Protein AF-A0A942FUX8-F1 (afdb_monomer_lite)

Secondary structure (DSSP, 8-state):
-HHHHHHHHHHHHHT-S-TTTHHHHHHHHHT-HHHHHHHHHHHHHHTT-----S-HHHHHHHHHHHS-----------

Structure (mmCIF, N/CA/C/O backbone):
data_AF-A0A942FUX8-F1
#
_entry.id   AF-A0A942FUX8-F1
#
loop_
_atom_site.group_PDB
_atom_site.id
_atom_site.type_symbol
_atom_site.label_atom_id
_atom_site.label_alt_id
_atom_site.label_comp_id
_atom_site.label_asym_id
_atom_site.label_entity_id
_atom_site.label_seq_id
_atom_site.pdbx_PDB_ins_code
_atom_site.Cartn_x
_atom_site.Cartn_y
_atom_site.Cartn_z
_atom_site.occupancy
_atom_site.B_iso_or_equiv
_atom_site.auth_seq_id
_atom_site.auth_comp_id
_atom_site.auth_asym_id
_atom_site.auth_atom_id
_atom_site.pdbx_PDB_model_num
ATOM 1 N N . MET A 1 1 ? 11.797 11.182 13.364 1.00 59.06 1 MET A N 1
ATOM 2 C CA . MET A 1 1 ? 11.955 10.541 12.041 1.00 59.06 1 MET A CA 1
ATOM 3 C C . MET A 1 1 ? 10.955 9.408 11.818 1.00 59.06 1 MET A C 1
ATOM 5 O O . MET A 1 1 ? 10.244 9.495 10.833 1.00 59.06 1 MET A O 1
ATOM 9 N N . GLU A 1 2 ? 10.828 8.389 12.684 1.00 60.69 2 GLU A N 1
ATOM 10 C CA . GLU A 1 2 ? 9.795 7.331 12.511 1.00 60.69 2 GLU A CA 1
ATOM 11 C C . GLU A 1 2 ? 8.3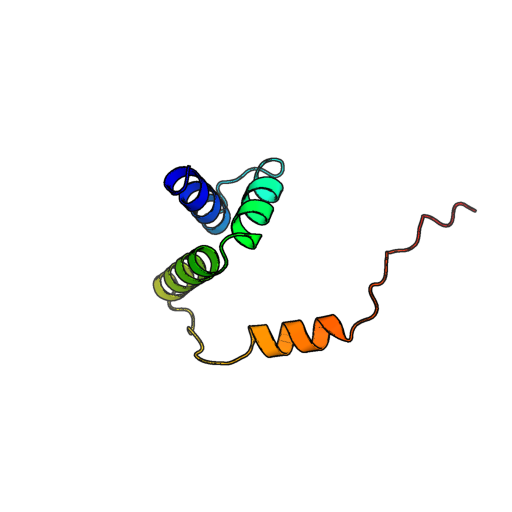57 7.875 12.508 1.00 60.69 2 GLU A C 1
ATOM 13 O O . GLU A 1 2 ? 7.574 7.553 11.624 1.00 60.69 2 GLU A O 1
ATOM 18 N N . THR A 1 3 ? 8.030 8.776 13.436 1.00 64.44 3 THR A N 1
ATOM 19 C CA . THR A 1 3 ? 6.708 9.421 13.532 1.00 64.44 3 THR A CA 1
ATOM 20 C C . THR A 1 3 ? 6.348 10.268 12.313 1.00 64.44 3 THR A C 1
ATOM 22 O O . THR A 1 3 ? 5.190 10.326 11.920 1.00 64.44 3 THR A O 1
ATOM 25 N N . GLU A 1 4 ? 7.346 10.906 11.710 1.00 69.56 4 GLU A N 1
ATOM 26 C CA . GLU A 1 4 ? 7.184 11.764 10.531 1.00 69.56 4 GLU A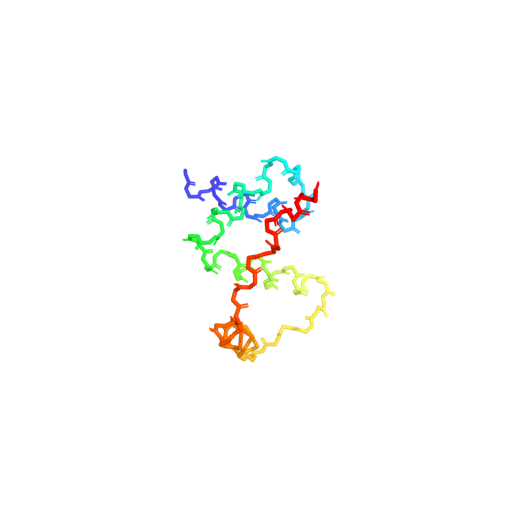 CA 1
ATOM 27 C C . GLU A 1 4 ? 6.889 10.914 9.287 1.00 69.56 4 GLU A C 1
ATOM 29 O O . GLU A 1 4 ? 5.991 11.223 8.512 1.00 69.56 4 GLU A O 1
ATOM 34 N N . ARG A 1 5 ? 7.552 9.755 9.172 1.00 73.31 5 ARG A N 1
ATOM 35 C CA . ARG A 1 5 ? 7.322 8.790 8.092 1.00 73.31 5 ARG A CA 1
ATOM 36 C C . ARG A 1 5 ? 5.934 8.147 8.157 1.00 73.31 5 ARG A C 1
ATOM 38 O O . ARG A 1 5 ? 5.276 8.022 7.128 1.00 73.31 5 ARG A O 1
ATOM 45 N N . SER A 1 6 ? 5.474 7.759 9.346 1.00 79.75 6 SER A N 1
ATOM 46 C CA . SER A 1 6 ? 4.113 7.232 9.518 1.00 79.75 6 SER A CA 1
ATOM 47 C C . SER A 1 6 ? 3.045 8.280 9.190 1.00 79.75 6 SER A C 1
ATOM 49 O O . SER A 1 6 ? 2.011 7.934 8.622 1.00 79.75 6 SER A O 1
ATOM 51 N N . ALA A 1 7 ? 3.308 9.558 9.487 1.00 84.69 7 ALA A N 1
ATOM 52 C CA . ALA A 1 7 ? 2.405 10.654 9.145 1.00 84.69 7 ALA A CA 1
ATOM 53 C C . ALA A 1 7 ? 2.282 10.854 7.623 1.00 84.69 7 ALA A C 1
ATOM 55 O O . ALA A 1 7 ? 1.169 10.994 7.125 1.00 84.69 7 ALA A O 1
ATOM 56 N N . GLU A 1 8 ? 3.387 10.786 6.873 1.00 89.00 8 GLU A N 1
ATOM 57 C CA . GLU A 1 8 ? 3.362 10.862 5.402 1.00 89.00 8 GLU A CA 1
ATOM 58 C C . GLU A 1 8 ? 2.556 9.716 4.771 1.00 89.00 8 GLU A C 1
ATOM 60 O O . GLU A 1 8 ? 1.800 9.933 3.824 1.00 89.00 8 GLU A O 1
ATOM 65 N N . ILE A 1 9 ? 2.692 8.494 5.298 1.00 89.56 9 ILE A N 1
ATOM 66 C CA . ILE A 1 9 ? 1.919 7.338 4.823 1.00 89.56 9 ILE A CA 1
ATOM 67 C C . ILE A 1 9 ? 0.429 7.533 5.130 1.00 89.56 9 ILE A C 1
ATOM 69 O O . ILE A 1 9 ? -0.392 7.272 4.257 1.00 89.56 9 ILE A O 1
ATOM 73 N N . SER A 1 10 ? 0.069 8.028 6.319 1.00 89.19 10 SER A N 1
ATOM 74 C CA . SER A 1 10 ? -1.330 8.341 6.655 1.00 89.19 10 SER A CA 1
ATOM 75 C C . SER A 1 10 ? -1.918 9.378 5.697 1.00 89.19 10 SER A C 1
ATOM 77 O O . SER A 1 10 ? -2.932 9.108 5.062 1.00 89.19 10 SER A O 1
ATOM 79 N N . ALA A 1 11 ? -1.229 10.508 5.501 1.00 91.81 11 ALA A N 1
ATOM 80 C CA . ALA A 1 11 ? -1.674 11.572 4.599 1.00 91.81 11 ALA A CA 1
ATOM 81 C C . ALA A 1 11 ? -1.849 11.081 3.149 1.00 91.81 11 ALA A C 1
ATOM 83 O O . ALA A 1 11 ? -2.733 11.547 2.429 1.00 91.81 11 ALA A O 1
ATOM 84 N N . LEU A 1 12 ? -1.034 10.109 2.715 1.00 92.19 12 LEU A N 1
ATOM 85 C CA . LEU A 1 12 ? -1.200 9.447 1.421 1.00 92.19 12 LEU A CA 1
ATOM 86 C C . LEU A 1 12 ? -2.509 8.639 1.343 1.00 92.19 12 LEU A C 1
ATOM 88 O O . LEU A 1 12 ? -3.179 8.696 0.314 1.00 92.19 12 LEU A O 1
ATOM 92 N N . PHE A 1 13 ? -2.880 7.899 2.396 1.00 90.06 13 PHE A N 1
ATOM 93 C CA . PHE A 1 13 ? -4.150 7.155 2.455 1.00 90.06 13 PHE A CA 1
ATOM 94 C C . PHE A 1 13 ? -5.373 8.073 2.512 1.00 90.06 13 PHE A C 1
ATOM 96 O O . PHE A 1 13 ? -6.402 7.744 1.921 1.00 90.06 13 PHE A O 1
ATOM 103 N N . ASP A 1 14 ? -5.246 9.211 3.190 1.00 90.25 14 ASP A N 1
ATOM 104 C CA . ASP A 1 14 ? -6.324 10.188 3.356 1.00 90.25 14 ASP A CA 1
ATOM 105 C C . ASP A 1 14 ? -6.492 11.102 2.122 1.00 90.25 14 ASP A C 1
ATOM 107 O O . ASP A 1 14 ? -7.483 11.822 2.002 1.00 90.25 14 ASP A O 1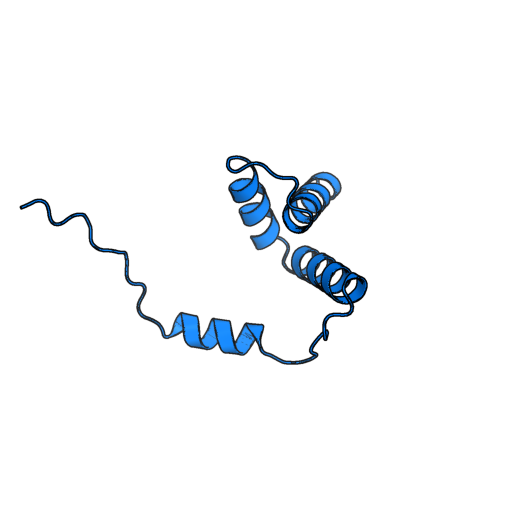
ATOM 111 N N . GLY A 1 15 ? -5.561 11.042 1.159 1.00 91.56 15 GLY A N 1
ATOM 112 C CA . GLY A 1 15 ? -5.596 11.853 -0.063 1.00 91.56 15 GLY A CA 1
ATOM 113 C C . GLY A 1 15 ? -5.214 13.319 0.163 1.00 91.56 15 GLY A C 1
ATOM 114 O O . GLY A 1 15 ? -5.559 14.176 -0.648 1.00 91.56 15 GLY A O 1
ATOM 115 N N . GLU A 1 16 ? -4.507 13.611 1.254 1.00 95.19 16 GLU A N 1
ATOM 116 C CA . GLU A 1 16 ? -4.145 14.971 1.672 1.00 95.19 16 GLU A CA 1
ATOM 117 C C . GLU A 1 16 ? -2.845 15.477 1.025 1.00 95.19 16 GLU A C 1
ATOM 119 O O . GLU A 1 16 ? -2.529 16.664 1.103 1.00 95.19 16 GLU A O 1
ATOM 124 N N . LEU A 1 17 ? -2.085 14.593 0.370 1.00 93.88 17 LEU A N 1
ATOM 125 C CA . LEU A 1 17 ? -0.834 14.947 -0.300 1.00 93.88 17 LEU A CA 1
ATOM 126 C C . LEU A 1 17 ? -1.072 15.518 -1.699 1.00 93.88 17 LEU A C 1
ATOM 128 O O . LEU A 1 17 ? -1.785 14.933 -2.517 1.00 93.88 17 LEU A O 1
ATOM 132 N N . GLY A 1 18 ? -0.383 16.614 -2.023 1.00 93.19 18 GLY A N 1
ATOM 133 C CA . GLY A 1 18 ? -0.350 17.141 -3.381 1.00 93.19 18 GLY A CA 1
ATOM 134 C C . GLY A 1 18 ? 0.468 16.266 -4.340 1.00 93.19 18 GLY A C 1
ATOM 135 O O . GLY A 1 18 ? 1.300 15.449 -3.937 1.00 93.19 18 GLY A O 1
ATOM 136 N N . GLU A 1 19 ? 0.314 16.500 -5.648 1.00 91.88 19 GLU A N 1
ATOM 137 C CA . GLU A 1 19 ? 0.981 15.728 -6.717 1.00 91.88 19 GLU A CA 1
ATOM 138 C C . GLU A 1 19 ? 2.512 15.658 -6.584 1.00 91.88 19 GLU A C 1
ATOM 140 O O . GLU A 1 19 ? 3.143 14.686 -6.996 1.00 91.88 19 GLU A O 1
ATOM 145 N N . ARG A 1 20 ? 3.128 16.691 -6.002 1.00 92.94 20 ARG A N 1
ATOM 146 C CA . ARG A 1 20 ? 4.584 16.763 -5.799 1.00 92.94 20 ARG A CA 1
ATOM 147 C C . ARG A 1 20 ? 5.054 15.996 -4.562 1.00 92.94 20 ARG A C 1
ATOM 149 O O . ARG A 1 20 ? 6.213 15.593 -4.508 1.00 92.94 20 ARG A O 1
ATOM 156 N N . GLU A 1 21 ? 4.173 15.801 -3.587 1.00 90.69 21 GLU A N 1
ATOM 157 C CA . GLU A 1 21 ? 4.475 15.201 -2.282 1.00 90.69 21 GLU A CA 1
ATOM 158 C C . GLU A 1 21 ? 4.211 13.693 -2.296 1.00 90.69 21 GLU A C 1
ATOM 160 O O . GLU A 1 21 ? 5.013 12.915 -1.771 1.00 90.69 21 GLU A O 1
ATOM 165 N N . ALA A 1 22 ? 3.156 13.261 -2.997 1.00 91.38 22 ALA A N 1
ATOM 166 C CA . ALA A 1 22 ? 2.766 11.857 -3.108 1.00 91.38 22 ALA A CA 1
ATOM 167 C C . ALA A 1 22 ? 3.910 10.911 -3.551 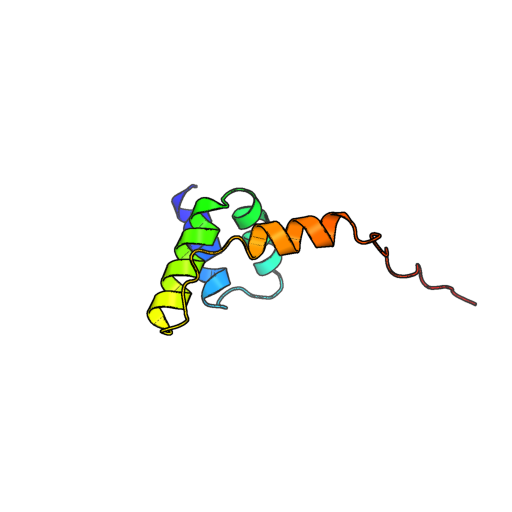1.00 91.38 22 ALA A C 1
ATOM 169 O O . ALA A 1 22 ? 4.066 9.848 -2.943 1.00 91.38 22 ALA A O 1
ATOM 170 N N . PRO A 1 23 ? 4.788 11.259 -4.522 1.00 92.44 23 PRO A N 1
ATOM 171 C CA . PRO A 1 23 ? 5.918 10.403 -4.884 1.00 92.44 23 PRO A CA 1
ATOM 172 C C . PRO A 1 23 ? 6.920 10.187 -3.741 1.00 92.44 23 PRO A C 1
ATOM 174 O O . PRO A 1 23 ? 7.576 9.147 -3.689 1.00 92.44 23 PRO A O 1
ATOM 177 N N . GLY A 1 24 ? 7.076 11.169 -2.847 1.00 90.31 24 GLY A N 1
ATOM 178 C CA . GLY A 1 24 ? 7.923 11.068 -1.657 1.00 90.31 24 GLY A CA 1
ATOM 179 C C . GLY A 1 24 ? 7.357 10.073 -0.652 1.00 90.31 24 GLY A C 1
ATOM 180 O O . GLY A 1 24 ? 8.039 9.105 -0.310 1.00 90.31 24 GLY A O 1
ATOM 181 N N . ALA A 1 25 ? 6.087 10.249 -0.287 1.00 90.00 25 ALA A N 1
ATOM 182 C CA . ALA A 1 25 ? 5.383 9.355 0.629 1.00 90.00 25 ALA A CA 1
ATOM 183 C C . ALA A 1 25 ? 5.297 7.914 0.094 1.00 90.00 25 ALA A C 1
ATOM 185 O O . ALA A 1 25 ? 5.506 6.960 0.840 1.00 90.00 25 ALA A O 1
ATOM 186 N N . LEU A 1 26 ? 5.099 7.725 -1.217 1.00 89.81 26 LEU A N 1
ATOM 187 C CA . LEU A 1 26 ? 5.143 6.400 -1.852 1.00 89.81 26 LEU A CA 1
ATOM 188 C C . LEU A 1 26 ? 6.512 5.725 -1.704 1.00 89.81 26 LEU A C 1
ATOM 190 O O . LEU A 1 26 ? 6.592 4.528 -1.428 1.00 89.81 26 LEU A O 1
ATOM 194 N N . ARG A 1 27 ? 7.612 6.473 -1.869 1.00 89.69 27 ARG A N 1
ATOM 195 C CA . ARG A 1 27 ? 8.959 5.929 -1.628 1.00 89.69 27 ARG A CA 1
ATOM 196 C C . ARG A 1 27 ? 9.142 5.550 -0.165 1.00 89.69 27 ARG A C 1
ATOM 198 O O . ARG A 1 27 ? 9.689 4.485 0.101 1.00 89.69 27 ARG A O 1
ATOM 205 N N . ALA A 1 28 ? 8.667 6.381 0.758 1.00 84.25 28 ALA A N 1
ATOM 206 C CA . ALA A 1 28 ? 8.701 6.084 2.182 1.00 84.25 28 ALA A CA 1
ATOM 207 C C . ALA A 1 28 ? 7.916 4.805 2.524 1.00 84.25 28 ALA A C 1
ATOM 209 O O . ALA A 1 28 ? 8.461 3.924 3.187 1.00 84.25 28 ALA A O 1
ATOM 210 N N . ALA A 1 29 ? 6.705 4.648 1.981 1.00 88.00 29 ALA A N 1
ATOM 211 C CA . ALA A 1 29 ? 5.864 3.465 2.160 1.00 88.00 29 ALA A CA 1
ATOM 212 C C . ALA A 1 29 ? 6.535 2.171 1.672 1.00 88.00 29 ALA A C 1
ATOM 214 O O . ALA A 1 29 ? 6.419 1.130 2.314 1.00 88.00 29 ALA A O 1
ATOM 215 N N . ARG A 1 30 ? 7.307 2.221 0.575 1.00 87.62 30 ARG A N 1
ATOM 216 C CA . ARG A 1 30 ? 8.066 1.050 0.087 1.00 87.62 30 ARG A CA 1
ATOM 217 C C . ARG A 1 30 ? 9.102 0.537 1.088 1.00 87.62 30 ARG A C 1
ATOM 219 O O . ARG A 1 30 ? 9.459 -0.636 1.030 1.00 87.62 30 ARG A O 1
ATOM 226 N N . HIS A 1 31 ? 9.606 1.401 1.966 1.00 87.44 31 HIS A N 1
ATOM 227 C CA . HIS A 1 31 ? 10.556 1.028 3.012 1.00 87.44 31 HIS A CA 1
ATOM 228 C C . HIS A 1 31 ? 9.874 0.590 4.313 1.00 87.44 31 HIS A C 1
ATOM 230 O O . HIS A 1 31 ? 10.568 0.112 5.207 1.00 87.44 31 HIS A O 1
ATOM 236 N N . ASP A 1 32 ? 8.546 0.713 4.406 1.00 87.75 32 ASP A N 1
ATOM 237 C CA . ASP A 1 32 ? 7.756 0.308 5.569 1.00 87.75 32 ASP A CA 1
ATOM 238 C C . ASP A 1 32 ? 6.458 -0.435 5.166 1.00 87.75 32 ASP A C 1
ATOM 240 O O . ASP A 1 32 ? 5.346 0.107 5.227 1.00 87.75 32 ASP A O 1
ATOM 244 N N . PRO A 1 33 ? 6.573 -1.709 4.737 1.00 86.19 33 PRO A N 1
ATOM 245 C CA . PRO A 1 33 ? 5.416 -2.510 4.342 1.00 86.19 33 PRO A CA 1
ATOM 246 C C . PRO A 1 33 ? 4.430 -2.779 5.486 1.00 86.19 33 PRO A C 1
ATOM 248 O O . PRO A 1 33 ? 3.250 -3.030 5.228 1.00 86.19 33 PRO A O 1
ATOM 251 N N . SER A 1 34 ? 4.888 -2.764 6.745 1.00 87.06 34 SER A N 1
ATOM 252 C CA . SER A 1 34 ? 4.023 -3.024 7.897 1.00 87.06 34 SER A CA 1
ATOM 253 C C . SER A 1 34 ? 3.121 -1.824 8.178 1.00 87.06 34 SER A C 1
ATOM 255 O O . SER A 1 34 ? 1.916 -2.025 8.346 1.00 87.06 34 SER A O 1
ATOM 257 N N . ALA A 1 35 ? 3.652 -0.596 8.129 1.00 88.19 35 ALA A N 1
ATOM 258 C CA . ALA A 1 35 ? 2.849 0.620 8.224 1.00 88.19 35 ALA A CA 1
ATOM 259 C C . ALA A 1 35 ? 1.837 0.706 7.074 1.00 88.19 35 ALA A C 1
ATOM 261 O O . ALA A 1 35 ? 0.644 0.891 7.319 1.00 88.19 35 ALA A O 1
ATOM 262 N N . TRP A 1 36 ? 2.273 0.474 5.830 1.00 89.38 36 TRP A N 1
ATOM 263 C CA . TRP A 1 36 ? 1.380 0.442 4.665 1.00 89.38 36 TRP A CA 1
ATOM 264 C C . TRP A 1 36 ? 0.207 -0.534 4.854 1.00 89.38 36 TRP A C 1
ATOM 266 O O . TRP A 1 36 ? -0.954 -0.189 4.611 1.00 89.38 36 TRP A O 1
ATOM 276 N N . ARG A 1 37 ? 0.492 -1.752 5.336 1.00 89.25 37 ARG A N 1
ATOM 277 C CA . ARG A 1 37 ? -0.533 -2.769 5.598 1.00 89.25 37 ARG A CA 1
ATOM 278 C C . ARG A 1 37 ? -1.474 -2.363 6.733 1.00 89.25 37 ARG A C 1
ATOM 280 O O . ARG A 1 37 ? -2.676 -2.592 6.615 1.00 89.25 37 ARG A O 1
ATOM 287 N N . ALA A 1 38 ? -0.954 -1.771 7.807 1.00 89.62 38 ALA A N 1
ATOM 288 C CA . ALA A 1 38 ? -1.758 -1.329 8.943 1.00 89.62 38 ALA A CA 1
ATOM 289 C C . ALA A 1 38 ? -2.755 -0.232 8.540 1.00 89.62 38 ALA A C 1
ATOM 291 O O . ALA A 1 38 ? -3.951 -0.383 8.786 1.00 89.62 38 ALA A O 1
ATOM 292 N N . TYR A 1 39 ? -2.293 0.819 7.857 1.00 90.88 39 TYR A N 1
ATOM 293 C CA . TYR A 1 39 ? -3.164 1.908 7.404 1.00 90.88 39 TYR A CA 1
ATOM 294 C C . TYR A 1 39 ? -4.189 1.440 6.360 1.00 90.88 39 TYR A C 1
ATOM 296 O O . TYR A 1 39 ? -5.362 1.804 6.456 1.00 90.88 39 TYR A O 1
ATOM 304 N N . SER A 1 40 ? -3.804 0.535 5.449 1.00 89.81 40 SER A N 1
ATOM 305 C CA . SER A 1 40 ? -4.748 -0.113 4.521 1.00 89.81 40 SER A CA 1
ATOM 306 C C . SER A 1 40 ? -5.863 -0.862 5.264 1.00 89.81 40 SER A C 1
ATOM 308 O O . SER A 1 40 ? -7.038 -0.721 4.929 1.00 89.81 40 SER A O 1
ATOM 310 N N . LEU A 1 41 ? -5.499 -1.653 6.283 1.00 90.62 41 LEU A N 1
ATOM 311 C CA . LEU A 1 41 ? -6.435 -2.456 7.074 1.00 90.62 41 LEU A CA 1
ATOM 312 C C . LEU A 1 41 ? -7.399 -1.578 7.877 1.00 90.62 41 LEU A C 1
ATOM 314 O O . LEU A 1 41 ? -8.596 -1.864 7.921 1.00 90.62 41 LEU A O 1
ATOM 318 N N . ILE A 1 42 ? -6.886 -0.512 8.496 1.00 91.44 42 ILE A N 1
ATOM 319 C CA . ILE A 1 42 ? -7.700 0.468 9.220 1.00 91.44 42 ILE A CA 1
ATOM 320 C C . ILE A 1 42 ? -8.707 1.102 8.258 1.00 91.44 42 ILE A C 1
ATOM 322 O O . ILE A 1 42 ? -9.904 1.069 8.533 1.00 91.44 42 ILE A O 1
ATOM 326 N N . GLY A 1 43 ? -8.248 1.601 7.106 1.00 90.25 43 GLY A N 1
ATOM 327 C CA . GLY A 1 43 ? -9.116 2.236 6.114 1.00 90.25 43 GLY A CA 1
ATOM 328 C C . GLY A 1 43 ? -10.213 1.303 5.599 1.00 90.25 43 GLY A C 1
ATOM 329 O O . GLY A 1 43 ? -11.384 1.683 5.578 1.00 90.25 43 GLY A O 1
ATOM 330 N N . ALA A 1 44 ? -9.855 0.064 5.253 1.00 90.44 44 ALA A N 1
ATOM 331 C CA . ALA A 1 44 ? -10.820 -0.947 4.830 1.00 90.44 44 ALA A CA 1
ATOM 332 C C . ALA A 1 44 ? -11.849 -1.250 5.933 1.00 90.44 44 ALA A C 1
ATOM 334 O O . ALA A 1 44 ? -13.051 -1.288 5.672 1.00 90.44 44 ALA A O 1
ATOM 335 N N . SER A 1 45 ? -11.399 -1.373 7.185 1.00 92.62 45 SER A N 1
ATOM 336 C CA . SER A 1 45 ? -12.284 -1.626 8.330 1.00 92.62 45 SER A CA 1
ATOM 337 C C . SER A 1 45 ? -13.254 -0.468 8.579 1.00 92.62 45 SER A C 1
ATOM 339 O O . SER A 1 45 ? -14.439 -0.704 8.802 1.00 92.62 45 SER A O 1
ATOM 341 N N . LEU A 1 46 ? -12.781 0.782 8.497 1.00 92.12 46 LEU A N 1
ATOM 342 C CA . LEU A 1 46 ? -13.609 1.982 8.672 1.00 92.12 46 LEU A CA 1
ATOM 343 C C . LEU A 1 46 ? -14.687 2.116 7.589 1.00 92.12 46 LEU A C 1
ATOM 345 O O . LEU A 1 46 ? -15.782 2.596 7.876 1.00 92.12 46 LEU A O 1
ATOM 349 N N . ARG A 1 47 ? -14.401 1.675 6.358 1.00 91.75 47 ARG A N 1
ATOM 350 C CA . ARG A 1 47 ? -15.359 1.686 5.240 1.00 91.75 47 ARG A CA 1
ATOM 351 C C . ARG A 1 47 ? -16.255 0.444 5.180 1.00 91.75 47 ARG A C 1
ATOM 353 O O . ARG A 1 47 ? -17.129 0.375 4.321 1.00 91.75 47 ARG A O 1
ATOM 360 N N . GLY A 1 48 ? -16.064 -0.524 6.079 1.00 93.62 48 GLY A N 1
ATOM 361 C CA . GLY A 1 48 ? -16.788 -1.798 6.054 1.00 93.62 48 GLY A CA 1
ATOM 362 C C . GLY A 1 48 ? -16.428 -2.675 4.849 1.00 93.62 48 GLY A C 1
ATOM 363 O O . GLY A 1 48 ? -17.229 -3.510 4.430 1.00 93.62 48 GLY A O 1
ATOM 364 N N . GLU A 1 49 ? -15.244 -2.474 4.269 1.00 91.06 49 GLU A N 1
ATOM 365 C CA . GLU A 1 49 ? -14.745 -3.280 3.160 1.00 91.06 49 GLU A CA 1
ATOM 366 C C . GLU A 1 49 ? -14.356 -4.683 3.652 1.00 91.06 49 GLU A C 1
ATOM 368 O O . GLU A 1 49 ? -13.836 -4.841 4.763 1.00 91.06 49 GLU A O 1
ATOM 373 N N . PRO A 1 50 ? -14.556 -5.729 2.832 1.00 85.94 50 PRO A N 1
ATOM 374 C CA . PRO A 1 50 ? -14.088 -7.064 3.164 1.00 85.94 50 PRO A CA 1
ATOM 375 C C . PRO A 1 50 ? -12.562 -7.083 3.285 1.00 85.94 50 PRO A C 1
ATOM 377 O O . PRO A 1 50 ? -11.832 -6.980 2.300 1.00 85.94 50 PRO A O 1
ATOM 380 N N . VAL A 1 51 ? -12.066 -7.272 4.502 1.00 81.44 51 VAL A N 1
ATOM 381 C CA . VAL A 1 51 ? -10.646 -7.502 4.767 1.00 81.44 51 VAL A CA 1
ATOM 382 C C . VAL A 1 51 ? -10.341 -8.979 4.561 1.00 81.44 51 VAL A C 1
ATOM 384 O O . VAL A 1 51 ? -10.529 -9.817 5.440 1.00 81.44 51 VAL A O 1
ATOM 387 N N . GLY A 1 52 ? -9.941 -9.308 3.333 1.00 71.88 52 GLY A N 1
ATOM 388 C CA . GLY A 1 52 ? -9.592 -10.670 2.950 1.00 71.88 52 GLY A CA 1
ATOM 389 C C . GLY A 1 52 ? -8.354 -11.179 3.693 1.00 71.88 52 GLY A C 1
ATOM 390 O O . GLY A 1 52 ? -7.357 -10.475 3.828 1.00 71.88 52 GLY A O 1
ATOM 391 N N . THR A 1 53 ? -8.391 -12.441 4.119 1.00 65.69 53 THR A N 1
ATOM 392 C CA . THR A 1 53 ? -7.241 -13.186 4.671 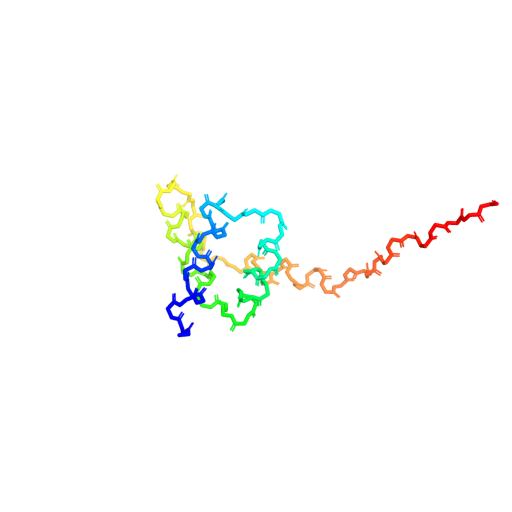1.00 65.69 53 THR A CA 1
ATOM 393 C C . THR A 1 53 ? -6.428 -13.907 3.589 1.00 65.69 53 THR A C 1
ATOM 395 O O . THR A 1 53 ? -5.622 -14.784 3.892 1.00 65.69 53 THR A O 1
ATOM 398 N N . GLY A 1 54 ? -6.676 -13.576 2.320 1.00 75.69 54 GLY A N 1
ATOM 399 C CA . GLY A 1 54 ? -6.097 -14.257 1.169 1.00 75.69 54 GLY A CA 1
ATOM 400 C C . GLY A 1 54 ? -4.709 -13.757 0.777 1.00 75.69 54 GLY A C 1
ATOM 401 O O . GLY A 1 54 ? -4.233 -12.716 1.218 1.00 75.69 54 GLY A O 1
ATOM 402 N N . ASP A 1 55 ? -4.108 -14.492 -0.146 1.00 87.38 55 ASP A N 1
ATOM 403 C CA . ASP A 1 55 ? -2.804 -14.264 -0.770 1.00 87.38 55 ASP A CA 1
ATOM 404 C C . ASP A 1 55 ? -2.901 -13.392 -2.039 1.00 87.38 55 ASP A C 1
ATOM 406 O O . ASP A 1 55 ? -2.078 -13.501 -2.947 1.00 87.38 55 ASP A O 1
ATOM 410 N N . LEU A 1 56 ? -3.933 -12.538 -2.142 1.00 87.25 56 LEU A N 1
ATOM 411 C CA . LEU A 1 56 ? -4.224 -11.779 -3.365 1.00 87.25 56 LEU A CA 1
ATOM 412 C C . LEU A 1 56 ? -3.016 -10.953 -3.816 1.00 87.25 56 LEU A C 1
ATOM 414 O O . LEU A 1 56 ? -2.644 -11.020 -4.984 1.00 87.25 56 LEU A O 1
ATOM 418 N N . THR A 1 57 ? -2.403 -10.205 -2.895 1.00 87.69 57 THR A N 1
ATOM 419 C CA . THR A 1 57 ? -1.210 -9.403 -3.185 1.00 87.69 57 THR A CA 1
ATOM 420 C C . THR A 1 57 ? -0.083 -10.280 -3.719 1.00 87.69 57 THR A C 1
ATOM 422 O O . THR A 1 57 ? 0.479 -9.959 -4.759 1.00 87.69 57 THR A O 1
ATOM 425 N N . ASP A 1 58 ? 0.198 -11.417 -3.081 1.00 90.75 58 ASP A N 1
ATOM 426 C CA . ASP A 1 58 ? 1.278 -12.317 -3.497 1.00 90.75 58 ASP A CA 1
ATOM 427 C C . ASP A 1 58 ? 1.017 -12.895 -4.891 1.00 90.75 58 ASP A C 1
ATOM 429 O O . ASP A 1 58 ? 1.899 -12.888 -5.748 1.00 90.75 58 ASP A O 1
ATOM 433 N N . ARG A 1 59 ? -0.221 -13.320 -5.165 1.00 94.19 59 ARG A N 1
ATOM 434 C CA . ARG A 1 59 ? -0.628 -13.836 -6.479 1.00 94.19 59 ARG A CA 1
ATOM 435 C C . ARG A 1 59 ? -0.547 -12.779 -7.574 1.00 94.19 59 ARG A C 1
ATOM 437 O O . ARG A 1 59 ? -0.106 -13.092 -8.679 1.00 94.19 59 ARG A O 1
ATOM 444 N N . VAL A 1 60 ? -0.978 -11.551 -7.289 1.00 93.12 60 VAL A N 1
ATOM 445 C CA . VAL A 1 60 ? -0.879 -10.426 -8.229 1.00 93.12 60 VAL A CA 1
ATOM 446 C C . VAL A 1 60 ? 0.586 -10.117 -8.511 1.00 93.12 60 VAL A C 1
ATOM 448 O O . VAL A 1 60 ? 0.981 -10.072 -9.671 1.00 93.12 60 VAL A O 1
ATOM 451 N N . MET A 1 61 ? 1.413 -9.982 -7.473 1.00 91.62 61 MET A N 1
ATOM 452 C CA . MET A 1 61 ? 2.834 -9.671 -7.628 1.00 91.62 61 MET A CA 1
ATOM 453 C C . MET A 1 61 ? 3.601 -10.785 -8.350 1.00 91.62 61 MET A C 1
ATOM 455 O O . MET A 1 61 ? 4.471 -10.482 -9.164 1.00 91.62 61 MET A O 1
ATOM 459 N N . ALA A 1 62 ? 3.257 -12.056 -8.116 1.00 95.19 62 ALA A N 1
ATOM 460 C CA . ALA A 1 62 ? 3.840 -13.186 -8.838 1.00 95.19 62 ALA A CA 1
ATOM 461 C C . ALA A 1 62 ? 3.538 -13.122 -10.342 1.00 95.19 62 ALA A C 1
ATOM 463 O O . ALA A 1 62 ? 4.439 -13.310 -11.152 1.00 95.19 62 ALA A O 1
ATOM 464 N N . ARG A 1 63 ? 2.296 -12.797 -10.726 1.00 94.69 63 ARG A N 1
ATOM 465 C CA . ARG A 1 63 ? 1.923 -12.643 -12.141 1.00 94.69 63 ARG A CA 1
ATOM 466 C C . ARG A 1 63 ? 2.547 -11.409 -12.780 1.00 94.69 63 ARG A C 1
ATOM 468 O O . ARG A 1 63 ? 3.058 -11.515 -13.884 1.00 94.69 63 ARG A O 1
ATOM 475 N N . LEU A 1 64 ? 2.600 -10.284 -12.067 1.00 91.75 64 LEU A N 1
ATOM 476 C CA . LEU A 1 64 ? 3.286 -9.078 -12.543 1.00 91.75 64 LEU A CA 1
ATOM 477 C C . LEU A 1 64 ? 4.780 -9.319 -12.801 1.00 91.75 64 LEU A C 1
ATOM 479 O O . LEU A 1 64 ? 5.344 -8.725 -13.712 1.00 91.75 64 LEU A O 1
ATOM 483 N N . ALA A 1 65 ? 5.431 -10.192 -12.026 1.00 92.00 65 ALA A N 1
ATOM 484 C CA . ALA A 1 65 ? 6.833 -10.547 -12.244 1.00 92.00 65 ALA A CA 1
ATOM 485 C C . ALA A 1 65 ? 7.064 -11.366 -13.531 1.00 92.00 65 ALA A C 1
ATOM 487 O O . ALA A 1 65 ? 8.176 -11.365 -14.058 1.00 92.00 65 ALA A O 1
ATOM 488 N N . GLU A 1 66 ? 6.034 -12.055 -14.032 1.00 93.81 66 GLU A N 1
ATOM 489 C CA . GLU A 1 66 ? 6.059 -12.790 -15.305 1.00 93.81 66 GLU A CA 1
ATOM 490 C C . GLU A 1 66 ? 5.736 -11.885 -16.506 1.00 93.81 66 GLU A C 1
ATOM 492 O O . GLU A 1 66 ? 5.994 -12.258 -17.653 1.00 93.81 66 GLU A O 1
ATOM 497 N N . GLU A 1 67 ? 5.180 -10.694 -16.266 1.00 90.44 67 GLU A N 1
ATOM 498 C CA . GLU A 1 67 ? 4.830 -9.760 -17.327 1.00 90.44 67 GLU A CA 1
ATOM 499 C C . GLU A 1 67 ? 6.081 -9.060 -17.884 1.00 90.44 67 GLU A C 1
ATOM 501 O O . GLU A 1 67 ? 6.937 -8.580 -17.131 1.00 90.44 67 GLU A O 1
ATOM 506 N N . PRO A 1 68 ? 6.214 -8.956 -19.219 1.00 86.19 68 PRO A N 1
ATOM 507 C CA . PRO A 1 68 ? 7.294 -8.186 -19.806 1.00 86.19 68 PRO A CA 1
ATOM 508 C C . PRO A 1 68 ? 7.136 -6.718 -19.404 1.00 86.19 68 PRO A C 1
ATOM 510 O O . PRO A 1 68 ? 6.097 -6.105 -19.651 1.00 86.19 68 PRO A O 1
ATOM 513 N N . VAL A 1 69 ? 8.191 -6.129 -18.835 1.00 80.25 69 VAL A N 1
ATOM 514 C CA . VAL A 1 69 ? 8.246 -4.683 -18.594 1.00 80.25 69 VAL A CA 1
ATOM 515 C C . VAL A 1 69 ? 8.253 -3.985 -19.952 1.00 80.25 69 VAL A C 1
ATOM 517 O O . VAL A 1 69 ? 9.300 -3.803 -20.577 1.00 80.25 69 VAL A O 1
ATOM 520 N N . VAL A 1 70 ? 7.070 -3.600 -20.432 1.00 73.25 70 VAL A N 1
ATOM 521 C CA . VAL A 1 70 ? 6.933 -2.735 -21.600 1.00 73.25 70 VAL A CA 1
ATOM 522 C C . VAL A 1 70 ? 7.347 -1.340 -21.154 1.00 73.25 70 VAL A C 1
ATOM 524 O O . VAL A 1 70 ? 6.540 -0.544 -20.677 1.00 73.25 70 VAL A O 1
ATOM 527 N N . LEU A 1 71 ? 8.638 -1.038 -21.293 1.00 65.06 71 LEU A N 1
ATOM 528 C CA . LEU A 1 71 ? 9.090 0.344 -21.354 1.00 65.06 71 LEU A CA 1
ATOM 529 C C . LEU A 1 71 ? 8.390 0.936 -22.579 1.00 65.06 71 LEU A C 1
ATOM 531 O O . LEU A 1 71 ? 8.767 0.621 -23.708 1.00 65.06 71 LEU A O 1
ATOM 535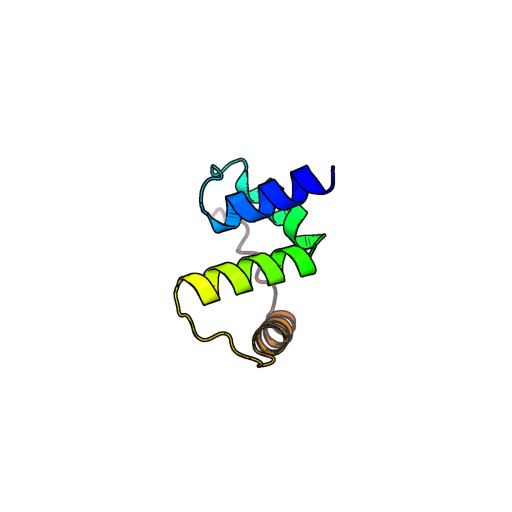 N N . ALA A 1 72 ? 7.306 1.684 -22.345 1.00 61.69 72 ALA A N 1
ATOM 536 C CA . ALA A 1 72 ? 6.513 2.346 -23.376 1.00 61.69 72 ALA A CA 1
ATOM 537 C C . ALA A 1 72 ? 7.429 2.927 -24.468 1.00 61.69 72 ALA A C 1
ATOM 539 O O . ALA A 1 72 ? 8.532 3.390 -24.149 1.00 61.69 72 ALA A O 1
ATOM 540 N N . PRO A 1 73 ? 7.018 2.890 -25.748 1.00 61.56 73 PRO A N 1
ATOM 541 C CA . PRO A 1 73 ? 7.908 3.235 -26.843 1.00 61.56 73 PRO A CA 1
ATOM 542 C C . PRO A 1 73 ? 8.525 4.615 -26.604 1.00 61.56 73 PRO A C 1
ATOM 544 O O . PRO A 1 73 ? 7.815 5.603 -26.403 1.00 61.56 73 PRO A O 1
ATOM 547 N N . ARG A 1 74 ? 9.865 4.679 -26.647 1.00 59.09 74 ARG A N 1
ATOM 548 C CA . ARG A 1 74 ? 10.570 5.932 -26.937 1.00 59.09 74 ARG A CA 1
ATOM 549 C C . ARG A 1 74 ? 9.900 6.484 -28.181 1.00 59.09 74 ARG A C 1
ATOM 551 O O . ARG A 1 74 ? 9.795 5.736 -29.150 1.00 59.09 74 ARG A O 1
ATOM 558 N N . GLN A 1 75 ? 9.395 7.715 -28.117 1.00 57.44 75 GLN A N 1
ATOM 559 C CA . GLN A 1 75 ? 8.692 8.345 -29.230 1.00 57.44 75 GLN A CA 1
ATOM 560 C C . GLN A 1 75 ? 9.396 7.992 -30.543 1.00 57.44 75 GLN A C 1
ATOM 562 O O . GLN A 1 75 ? 10.558 8.356 -30.734 1.00 57.44 75 GLN A O 1
ATOM 567 N N . LEU A 1 76 ? 8.729 7.217 -31.401 1.00 56.91 76 LEU A N 1
ATOM 568 C CA . LEU A 1 76 ? 9.209 6.981 -32.751 1.00 56.91 76 LEU A CA 1
ATOM 569 C C . LEU A 1 76 ? 8.935 8.293 -33.490 1.00 56.91 76 LEU A C 1
ATOM 571 O O . LEU A 1 76 ? 7.849 8.499 -34.025 1.00 56.91 76 LEU A O 1
ATOM 575 N N . VAL A 1 77 ? 9.861 9.243 -33.372 1.00 57.50 77 VAL A N 1
ATOM 576 C CA . VAL A 1 77 ? 9.819 10.474 -34.158 1.00 57.50 77 VAL A CA 1
ATOM 577 C C . VAL A 1 77 ? 10.096 10.048 -35.598 1.00 57.50 77 VAL A C 1
ATOM 579 O O . VAL A 1 77 ? 11.171 9.514 -35.876 1.00 57.50 77 VAL A O 1
ATOM 582 N N . ALA A 1 78 ? 9.085 10.185 -36.456 1.00 56.06 78 ALA A N 1
ATOM 583 C CA . ALA A 1 78 ? 9.218 10.056 -37.904 1.00 56.06 78 ALA A CA 1
ATOM 584 C C . ALA A 1 78 ? 9.902 11.296 -38.491 1.00 56.06 78 ALA A C 1
ATOM 586 O O . ALA A 1 78 ? 9.680 12.399 -37.938 1.00 56.06 78 ALA A O 1
#

Foldseek 3Di:
DVVVLLVLLLCLLVVVDDPVSNVVNVVSCVVPVPSNVVSVVVVCVVVVHDPDPDPVVVVVVVVVVVDPPCPDDPPPDD

Sequence (78 aa):
METERSAEISALFDGELGEREAPGALRAARHDPSAWRAYSLIGASLRGEPVGTGDLTDRVMARLAEEPVVLAPRQLVA

pLDDT: mean 84.25, std 11.43, range [56.06, 95.19]

Radius of gyration: 16.49 Å; chains: 1; bounding box: 29×31×51 Å